Protein AF-A0A0N8UHI8-F1 (afdb_monomer_lite)

Foldseek 3Di:
DLVVVVVVQLVDPPRVPPDDCVSVLVVQLVVQLVPQDLVVLVVVPQDDPRSVVVSVVNSVVSSVVD

Sequence (66 aa):
MLLCCEADHRGRLGLEAEPYPQREIFLRAYQAAQGVEVQAVISDGFQGKQIKEELDKRRISAIEAL

Organism: Vibrio metoecus (NCBI:txid1481663)

Structure (mmCIF, N/CA/C/O backbone):
data_AF-A0A0N8UHI8-F1
#
_entry.id   AF-A0A0N8UHI8-F1
#
loop_
_atom_site.group_PDB
_atom_site.id
_atom_site.type_symbol
_atom_site.label_atom_id
_atom_site.label_alt_id
_atom_site.label_comp_id
_atom_site.label_asym_id
_atom_site.label_entity_id
_atom_site.label_seq_id
_atom_site.pdbx_PDB_ins_code
_atom_site.Cartn_x
_atom_site.Cartn_y
_atom_site.Cartn_z
_atom_site.occupancy
_atom_site.B_iso_or_equiv
_atom_site.auth_seq_id
_atom_site.auth_comp_id
_atom_site.auth_asym_id
_atom_site.auth_atom_id
_atom_site.pdbx_PDB_model_num
ATOM 1 N N . MET A 1 1 ? 2.619 10.081 -7.538 1.00 82.38 1 MET A N 1
ATOM 2 C CA . MET A 1 1 ? 3.942 9.887 -6.902 1.00 82.38 1 MET A CA 1
ATOM 3 C C . MET A 1 1 ? 4.670 8.651 -7.439 1.00 82.38 1 MET A C 1
ATOM 5 O O . MET A 1 1 ? 5.755 8.833 -7.963 1.00 82.38 1 MET A O 1
ATOM 9 N N . LEU A 1 2 ? 4.088 7.438 -7.415 1.00 91.88 2 LEU A N 1
ATOM 10 C CA . LEU A 1 2 ? 4.761 6.203 -7.888 1.00 91.88 2 LEU A CA 1
ATOM 11 C C . LEU A 1 2 ? 5.269 6.260 -9.343 1.00 91.88 2 LEU A C 1
ATOM 13 O O . LEU A 1 2 ? 6.355 5.770 -9.631 1.00 91.88 2 LEU A O 1
ATOM 17 N N . LEU A 1 3 ? 4.521 6.916 -10.237 1.00 92.94 3 LEU A N 1
ATOM 18 C CA . LEU A 1 3 ? 4.937 7.144 -11.627 1.00 92.94 3 LEU A CA 1
ATOM 19 C C . LEU A 1 3 ? 6.244 7.948 -11.730 1.00 92.94 3 LEU A C 1
ATOM 21 O O . LEU A 1 3 ? 7.071 7.664 -12.586 1.00 92.94 3 LEU A O 1
ATOM 25 N N . CYS A 1 4 ? 6.444 8.936 -10.854 1.00 94.81 4 CYS A N 1
ATOM 26 C CA . CYS A 1 4 ? 7.662 9.744 -10.850 1.00 94.81 4 CYS A CA 1
ATOM 27 C C . CYS A 1 4 ? 8.874 8.912 -10.408 1.00 94.81 4 CYS A C 1
ATOM 29 O O . CYS A 1 4 ? 9.947 9.062 -10.978 1.00 94.81 4 CYS A O 1
ATOM 31 N N . CYS A 1 5 ? 8.698 8.013 -9.435 1.00 94.19 5 CYS A N 1
ATOM 32 C CA . CYS A 1 5 ? 9.756 7.109 -8.976 1.00 94.19 5 CYS A CA 1
ATOM 33 C C . CYS A 1 5 ? 10.167 6.106 -10.064 1.00 94.19 5 CYS A C 1
ATOM 35 O O . CYS A 1 5 ? 11.353 5.876 -10.273 1.00 94.19 5 CYS A O 1
ATOM 37 N N . GLU A 1 6 ? 9.195 5.542 -10.786 1.00 95.50 6 GLU A N 1
ATOM 38 C CA . GLU A 1 6 ? 9.471 4.667 -11.932 1.00 95.50 6 GLU A CA 1
ATOM 39 C C . GLU A 1 6 ? 10.176 5.424 -13.067 1.00 95.50 6 GLU A C 1
ATOM 41 O O . GLU A 1 6 ? 11.105 4.895 -13.674 1.00 95.50 6 GLU A O 1
ATOM 46 N N . ALA A 1 7 ? 9.769 6.670 -13.329 1.00 94.19 7 ALA A N 1
ATOM 47 C CA . ALA A 1 7 ? 10.418 7.516 -14.323 1.00 94.19 7 ALA A CA 1
ATOM 48 C C . ALA A 1 7 ? 11.875 7.850 -13.948 1.00 94.19 7 ALA A C 1
ATOM 50 O O . ALA A 1 7 ? 12.736 7.792 -14.821 1.00 94.19 7 ALA A O 1
ATOM 51 N N . ASP A 1 8 ? 12.173 8.136 -12.671 1.00 96.25 8 ASP A N 1
ATOM 52 C CA . ASP A 1 8 ? 13.556 8.335 -12.195 1.00 96.25 8 ASP A CA 1
ATOM 53 C C . ASP A 1 8 ? 14.401 7.070 -12.374 1.00 96.25 8 ASP A C 1
ATOM 55 O O . ASP A 1 8 ? 15.523 7.145 -12.867 1.00 96.25 8 ASP A O 1
ATOM 59 N N . HIS A 1 9 ? 13.853 5.902 -12.019 1.00 96.12 9 HIS A N 1
ATOM 60 C CA . HIS A 1 9 ? 14.549 4.627 -12.176 1.00 96.12 9 HIS A CA 1
ATOM 61 C C . HIS A 1 9 ? 14.916 4.363 -13.641 1.00 96.12 9 HIS A C 1
ATOM 63 O O . HIS A 1 9 ? 16.086 4.138 -13.941 1.00 96.12 9 HIS A O 1
ATOM 69 N N . ARG A 1 10 ? 13.940 4.464 -14.552 1.00 94.69 10 ARG A N 1
ATOM 70 C CA . ARG A 1 10 ? 14.156 4.226 -15.989 1.00 94.69 10 ARG A CA 1
ATOM 71 C C . ARG A 1 10 ? 14.977 5.311 -16.680 1.00 94.69 10 ARG A C 1
ATOM 73 O O . ARG A 1 10 ? 15.535 5.058 -17.738 1.00 94.69 10 ARG A O 1
ATOM 80 N N . GLY A 1 11 ? 15.032 6.519 -16.121 1.00 95.56 11 GLY A N 1
ATOM 81 C CA . GLY A 1 11 ? 15.822 7.625 -16.664 1.00 95.56 11 GLY A CA 1
ATOM 82 C C . GLY A 1 11 ? 17.329 7.492 -16.424 1.00 95.56 11 GLY A C 1
ATOM 83 O O . GLY A 1 11 ? 18.103 8.283 -16.962 1.00 95.56 11 GLY A O 1
ATOM 84 N N . ARG A 1 12 ? 17.764 6.522 -15.611 1.00 96.44 12 ARG A N 1
ATOM 85 C CA . ARG A 1 12 ? 19.181 6.259 -15.336 1.00 96.44 12 ARG A CA 1
ATOM 86 C C . ARG A 1 12 ? 19.777 5.382 -16.433 1.00 96.44 12 ARG A C 1
ATOM 88 O O . ARG A 1 12 ? 19.200 4.360 -16.791 1.00 96.44 12 ARG A O 1
ATOM 95 N N . LEU A 1 13 ? 20.960 5.775 -16.908 1.00 96.94 13 LEU A N 1
ATOM 96 C CA . LEU A 1 13 ? 21.691 5.061 -17.955 1.00 96.94 13 LEU A CA 1
ATOM 97 C C . LEU A 1 13 ? 21.862 3.578 -17.596 1.00 96.94 13 LEU A C 1
ATOM 99 O O . LEU A 1 13 ? 22.422 3.259 -16.545 1.00 96.94 13 LEU A O 1
ATOM 103 N N . GLY A 1 14 ? 21.413 2.698 -18.488 1.00 95.94 14 GLY A N 1
ATOM 104 C CA . GLY A 1 14 ? 21.495 1.246 -18.329 1.00 95.94 14 GLY A CA 1
ATOM 105 C C . GLY A 1 14 ? 20.341 0.610 -17.545 1.00 95.94 14 GLY A C 1
ATOM 106 O O . GLY A 1 14 ? 20.376 -0.599 -17.338 1.00 95.94 14 GLY A O 1
ATOM 107 N N . LEU A 1 15 ? 19.342 1.385 -17.104 1.00 95.50 15 LEU A N 1
ATOM 108 C CA . LEU A 1 15 ? 18.142 0.898 -16.404 1.00 95.50 15 LEU A CA 1
ATOM 109 C C . LEU A 1 15 ? 16.847 1.123 -17.207 1.00 95.50 15 LEU A C 1
ATOM 111 O O . LEU A 1 15 ? 15.747 0.952 -16.686 1.00 95.50 15 LEU A O 1
ATOM 115 N N . GLU A 1 16 ? 16.941 1.500 -18.481 1.00 95.75 16 GLU A N 1
ATOM 116 C CA . GLU A 1 16 ? 15.798 1.921 -19.301 1.00 95.75 16 GLU A CA 1
ATOM 117 C C . GLU A 1 16 ? 14.758 0.802 -19.479 1.00 95.75 16 GLU A C 1
ATOM 119 O O . GLU A 1 16 ? 13.553 1.063 -19.552 1.00 95.75 16 GLU A O 1
ATOM 124 N N . ALA A 1 17 ? 15.233 -0.445 -19.538 1.00 94.06 17 ALA A N 1
ATOM 125 C CA . ALA A 1 17 ? 14.418 -1.650 -19.677 1.00 94.06 17 ALA A CA 1
ATOM 126 C C . ALA A 1 17 ? 14.243 -2.422 -18.359 1.00 94.06 17 ALA A C 1
ATOM 128 O O . ALA A 1 17 ? 13.510 -3.413 -18.333 1.00 94.06 17 ALA A O 1
ATOM 129 N N . GLU A 1 18 ? 14.890 -1.986 -17.275 1.00 95.44 18 GLU A N 1
ATOM 130 C CA . GLU A 1 18 ? 14.800 -2.679 -15.995 1.00 95.44 18 GLU A CA 1
ATOM 131 C C . GLU A 1 18 ? 13.399 -2.486 -15.384 1.00 95.44 18 GLU A C 1
ATOM 133 O O . GLU A 1 18 ? 12.852 -1.370 -15.348 1.00 95.44 18 GLU A O 1
ATOM 138 N N . PRO A 1 19 ? 12.750 -3.576 -14.942 1.00 93.38 19 PRO A N 1
ATOM 139 C CA . PRO A 1 19 ? 11.447 -3.487 -14.315 1.00 93.38 19 PRO A CA 1
ATOM 140 C C . PRO A 1 19 ? 11.557 -2.805 -12.948 1.00 93.38 19 PRO A C 1
ATOM 142 O O . PRO A 1 19 ? 12.453 -3.084 -12.156 1.00 93.38 19 PRO A O 1
ATOM 145 N N . TYR A 1 20 ? 10.565 -1.971 -12.633 1.00 94.81 20 TYR A N 1
ATOM 146 C CA . TYR A 1 20 ? 10.434 -1.308 -11.336 1.00 94.81 20 TYR A CA 1
ATOM 147 C C . TYR A 1 20 ? 9.240 -1.891 -10.553 1.00 94.81 20 TYR A C 1
ATOM 149 O O . TYR A 1 20 ? 8.167 -1.274 -10.497 1.00 94.81 20 TYR A O 1
ATOM 157 N N . PRO A 1 21 ? 9.369 -3.104 -9.973 1.00 95.19 21 PRO A N 1
ATOM 158 C CA . PRO A 1 21 ? 8.266 -3.807 -9.308 1.00 95.19 21 PRO A CA 1
ATOM 159 C C . PRO A 1 21 ? 7.706 -3.048 -8.098 1.00 95.19 21 PRO A C 1
ATOM 161 O O . PRO A 1 21 ? 6.561 -3.265 -7.704 1.00 95.19 21 PRO A O 1
A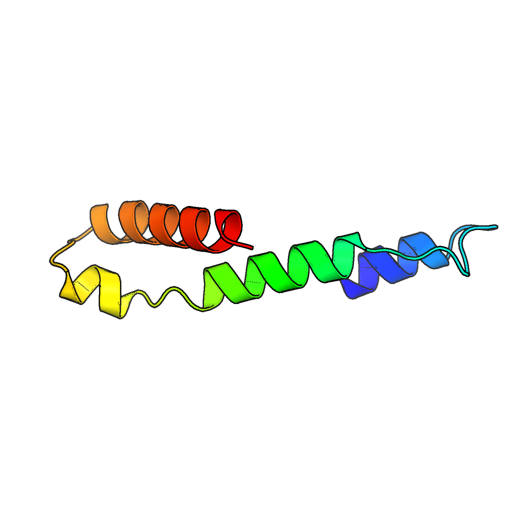TOM 164 N N . GLN A 1 22 ? 8.479 -2.119 -7.530 1.00 95.00 22 GLN A N 1
ATOM 165 C CA . GLN A 1 22 ? 8.095 -1.307 -6.379 1.00 95.00 22 GLN A CA 1
ATOM 166 C C . GLN A 1 22 ? 6.812 -0.517 -6.646 1.00 95.00 22 GLN A C 1
ATOM 168 O O . GLN A 1 22 ? 5.981 -0.396 -5.749 1.00 95.00 22 GLN A O 1
ATOM 173 N N . ARG A 1 23 ? 6.605 -0.017 -7.875 1.00 95.19 23 ARG A N 1
ATOM 174 C CA . ARG A 1 23 ? 5.358 0.678 -8.233 1.00 95.19 23 ARG A CA 1
ATOM 175 C C . ARG A 1 23 ? 4.143 -0.207 -7.972 1.00 95.19 23 ARG A C 1
ATOM 177 O O . ARG A 1 23 ? 3.184 0.253 -7.360 1.00 95.19 23 ARG A O 1
ATOM 184 N N . GLU A 1 24 ? 4.182 -1.444 -8.447 1.00 95.50 24 GLU A N 1
ATOM 185 C CA . GLU A 1 24 ? 3.055 -2.366 -8.333 1.00 95.50 24 GLU A CA 1
ATOM 186 C C . GLU A 1 24 ? 2.834 -2.788 -6.877 1.00 95.50 24 GLU A C 1
ATOM 188 O O . GLU A 1 24 ? 1.703 -2.764 -6.396 1.00 95.50 24 GLU A O 1
ATOM 193 N N . ILE A 1 25 ? 3.915 -3.074 -6.144 1.00 96.25 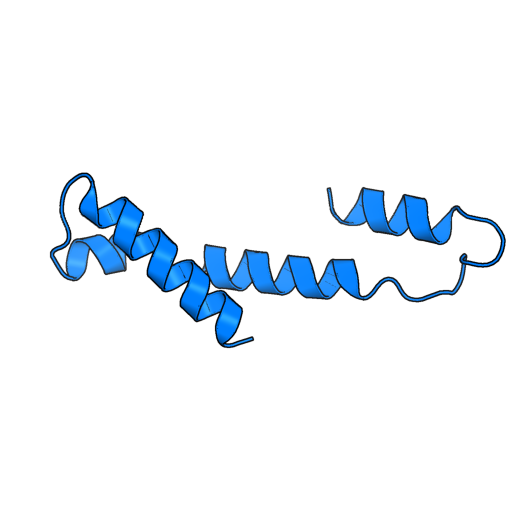25 ILE A N 1
ATOM 194 C CA . ILE A 1 25 ? 3.863 -3.417 -4.715 1.00 96.25 25 ILE A CA 1
ATOM 195 C C . ILE A 1 25 ? 3.172 -2.302 -3.916 1.00 96.25 25 ILE A C 1
ATOM 197 O O . ILE A 1 25 ? 2.218 -2.557 -3.180 1.00 96.25 25 ILE A O 1
ATOM 201 N N . PHE A 1 26 ? 3.605 -1.050 -4.091 1.00 96.56 26 PHE A N 1
ATOM 202 C CA . PHE A 1 26 ? 3.021 0.075 -3.361 1.00 96.56 26 PHE A CA 1
ATOM 203 C C . PHE A 1 26 ? 1.594 0.396 -3.804 1.00 96.56 26 PHE A C 1
ATOM 205 O O . PHE A 1 26 ? 0.784 0.817 -2.978 1.00 96.56 26 PHE A O 1
ATOM 212 N N . LEU A 1 27 ? 1.267 0.194 -5.083 1.00 96.94 27 LEU A N 1
ATOM 213 C CA . LEU A 1 27 ? -0.091 0.393 -5.576 1.00 96.94 27 LEU A CA 1
ATOM 214 C C . LEU A 1 27 ? -1.064 -0.611 -4.944 1.00 96.94 27 LEU A C 1
ATOM 216 O O . LEU A 1 27 ? -2.122 -0.198 -4.471 1.00 96.94 27 LEU A O 1
ATOM 220 N N . ARG A 1 28 ? -0.686 -1.892 -4.865 1.00 97.50 28 ARG A N 1
ATOM 221 C CA . ARG A 1 28 ? -1.495 -2.932 -4.207 1.00 97.50 28 ARG A CA 1
ATOM 222 C C . ARG A 1 28 ? -1.677 -2.659 -2.722 1.00 97.50 28 ARG A C 1
ATOM 224 O O . ARG A 1 28 ? -2.804 -2.693 -2.239 1.00 97.50 28 ARG A O 1
ATOM 231 N N . ALA A 1 29 ? -0.600 -2.313 -2.016 1.00 97.62 29 ALA A N 1
ATOM 232 C CA . ALA A 1 29 ? -0.669 -1.963 -0.597 1.00 97.62 29 ALA A CA 1
ATOM 233 C C . ALA A 1 29 ? -1.608 -0.770 -0.347 1.00 97.62 29 ALA A C 1
ATOM 235 O O . ALA A 1 29 ? -2.443 -0.805 0.557 1.00 97.62 29 ALA A O 1
ATOM 236 N N . TYR A 1 30 ? -1.522 0.268 -1.186 1.00 97.31 30 TYR A N 1
ATOM 237 C CA . TYR A 1 30 ? -2.422 1.416 -1.112 1.00 97.31 30 TYR A CA 1
ATOM 238 C C . TYR A 1 30 ? -3.884 1.013 -1.327 1.00 97.31 30 TYR A C 1
ATOM 240 O O . TYR A 1 30 ? -4.739 1.397 -0.533 1.00 97.31 30 TYR A O 1
ATOM 248 N N . GLN A 1 31 ? -4.168 0.218 -2.360 1.00 97.75 31 GLN A N 1
ATOM 249 C CA . GLN A 1 31 ? -5.523 -0.246 -2.661 1.00 97.75 31 GLN A CA 1
ATOM 250 C C . GLN A 1 31 ? -6.099 -1.110 -1.531 1.00 97.75 31 GLN A C 1
ATOM 252 O O . GLN A 1 31 ? -7.244 -0.901 -1.137 1.00 97.75 31 GLN A O 1
ATOM 257 N N . ALA A 1 32 ? -5.305 -2.022 -0.961 1.00 97.81 32 ALA A N 1
ATOM 258 C CA . ALA A 1 32 ? -5.722 -2.858 0.163 1.00 97.81 32 ALA A CA 1
ATOM 259 C C . ALA A 1 32 ? -6.075 -2.020 1.400 1.00 97.81 32 ALA A C 1
ATOM 261 O O . ALA A 1 32 ? -7.146 -2.186 1.980 1.00 97.81 32 ALA A O 1
ATOM 262 N N . ALA A 1 33 ? -5.224 -1.057 1.765 1.00 97.56 33 ALA A N 1
ATOM 263 C CA . ALA A 1 33 ? -5.508 -0.155 2.878 1.00 97.56 33 ALA A CA 1
ATOM 264 C C . ALA A 1 33 ? -6.687 0.792 2.599 1.00 97.56 33 ALA A C 1
ATOM 266 O O . ALA A 1 33 ? -7.440 1.137 3.513 1.00 97.56 33 ALA A O 1
ATOM 267 N N . GLN A 1 34 ? -6.858 1.230 1.350 1.00 97.12 34 GLN A N 1
ATOM 268 C CA . GLN A 1 34 ? -7.980 2.074 0.949 1.00 97.12 34 GLN A CA 1
ATOM 269 C C . GLN A 1 34 ? -9.311 1.319 1.016 1.00 97.12 34 GLN A C 1
ATOM 271 O O . GLN A 1 34 ? -10.313 1.925 1.376 1.00 97.12 34 GLN A O 1
ATOM 276 N N . GLY A 1 35 ? -9.316 0.014 0.730 1.00 96.81 35 GLY A N 1
ATOM 277 C CA . GLY A 1 35 ? -10.506 -0.834 0.828 1.00 96.81 35 GLY A CA 1
ATOM 278 C C . GLY A 1 35 ? -11.012 -1.061 2.257 1.00 96.81 35 GLY A C 1
ATOM 279 O O . GLY A 1 35 ? -12.105 -1.595 2.440 1.00 96.81 35 GLY A O 1
ATOM 280 N N . VAL A 1 36 ? -10.251 -0.661 3.282 1.00 96.94 36 VAL A N 1
ATOM 281 C CA . VAL A 1 36 ? -10.704 -0.721 4.676 1.00 96.94 36 VAL A CA 1
ATOM 282 C C . VAL A 1 36 ? -11.592 0.483 4.985 1.00 96.94 36 VAL A C 1
ATOM 284 O O . VAL A 1 36 ? -11.119 1.596 5.234 1.00 96.94 36 VAL A O 1
ATOM 287 N N . GLU A 1 37 ? -12.895 0.226 5.013 1.00 96.00 37 GLU A N 1
ATOM 288 C CA . GLU A 1 37 ? -13.922 1.227 5.281 1.00 96.00 37 GLU A CA 1
ATOM 289 C C . GLU A 1 37 ? -14.014 1.592 6.767 1.00 96.00 37 GLU A C 1
ATOM 291 O O . GLU A 1 37 ? -14.235 0.747 7.639 1.00 96.00 37 GLU A O 1
ATOM 296 N N . VAL A 1 38 ? -13.940 2.892 7.063 1.00 96.12 38 VAL A N 1
ATOM 297 C CA . VAL A 1 38 ? -14.080 3.412 8.435 1.00 96.12 38 VAL A CA 1
ATOM 298 C C . VAL A 1 38 ? -15.459 3.114 9.032 1.00 96.12 38 VAL A C 1
ATOM 300 O O . VAL A 1 38 ? -15.585 2.935 10.241 1.00 96.12 38 VAL A O 1
ATOM 303 N N . GLN A 1 39 ? -16.491 2.996 8.193 1.00 96.06 39 GLN A N 1
ATOM 304 C CA . GLN A 1 39 ? -17.847 2.690 8.651 1.00 96.06 39 GLN A CA 1
ATOM 305 C C . GLN A 1 39 ? -17.968 1.281 9.234 1.00 96.06 39 GLN A C 1
ATOM 307 O O . GLN A 1 39 ? -18.737 1.084 10.172 1.00 96.06 39 GLN A O 1
ATOM 312 N N . ALA A 1 40 ? -17.180 0.318 8.745 1.00 95.12 40 ALA A N 1
ATOM 313 C CA . ALA A 1 40 ? -17.137 -1.019 9.329 1.00 95.12 40 ALA A CA 1
ATOM 314 C C . ALA A 1 40 ? -16.559 -0.974 10.753 1.00 95.12 40 ALA A C 1
ATOM 316 O O . ALA A 1 40 ? -17.111 -1.575 11.666 1.00 95.12 40 ALA A O 1
ATOM 317 N N . VAL A 1 41 ? -15.508 -0.175 10.970 1.00 96.50 41 VAL A N 1
ATOM 318 C CA . VAL A 1 41 ? -14.905 0.027 12.299 1.00 96.50 41 VAL A CA 1
ATOM 319 C C . VAL A 1 41 ? -15.897 0.669 13.272 1.00 96.50 41 VAL A C 1
ATOM 321 O O . VAL A 1 41 ? -16.001 0.250 14.421 1.00 96.50 41 VAL A O 1
ATOM 324 N N . ILE A 1 42 ? -16.656 1.669 12.818 1.00 96.81 42 ILE A N 1
ATOM 325 C CA . ILE A 1 42 ? -17.686 2.320 13.642 1.00 96.81 42 ILE A CA 1
ATOM 326 C C . ILE A 1 42 ? -18.825 1.340 13.962 1.00 96.81 42 ILE A C 1
ATOM 328 O O . ILE A 1 42 ? -19.293 1.293 15.098 1.00 96.81 42 ILE A O 1
ATOM 332 N N . SER A 1 43 ? -19.246 0.539 12.978 1.00 96.62 43 SER A N 1
ATOM 333 C CA . SER A 1 43 ? -20.319 -0.455 13.135 1.00 96.62 43 SER A CA 1
ATOM 334 C C . SER A 1 43 ? -19.954 -1.558 14.130 1.00 96.62 43 SER A C 1
ATOM 336 O O . SER A 1 43 ? -20.820 -2.025 14.864 1.00 96.62 43 SER A O 1
ATOM 338 N N . ASP A 1 44 ? -18.669 -1.904 14.223 1.00 96.06 44 ASP A N 1
ATOM 339 C CA . ASP A 1 44 ? -18.141 -2.854 15.209 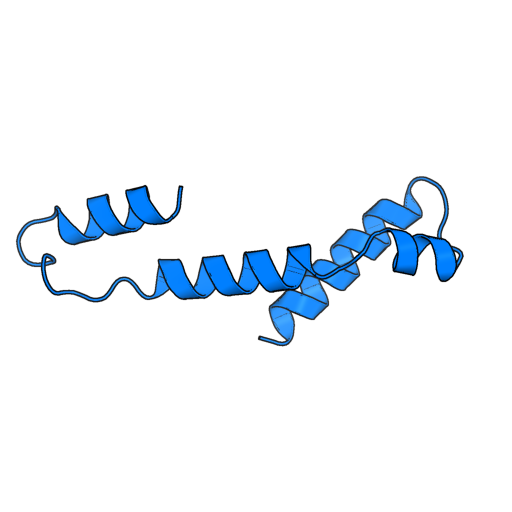1.00 96.06 44 ASP A CA 1
ATOM 340 C C . ASP A 1 44 ? -18.022 -2.257 16.628 1.00 96.06 44 ASP A C 1
ATOM 342 O O . ASP A 1 44 ? -17.567 -2.926 17.555 1.00 96.06 44 ASP A O 1
ATOM 346 N N . GLY A 1 45 ? -18.448 -1.003 16.822 1.00 96.38 45 GLY A N 1
ATOM 347 C CA . GLY A 1 45 ? -18.619 -0.380 18.136 1.00 96.38 45 GLY A CA 1
ATOM 348 C C . GLY A 1 45 ? -17.428 0.432 18.645 1.00 96.38 45 GLY A C 1
ATOM 349 O O . GLY A 1 45 ? -17.464 0.901 19.784 1.00 96.38 45 GLY A O 1
ATOM 350 N N . PHE A 1 46 ? -16.386 0.641 17.835 1.00 97.31 46 PHE A N 1
ATOM 351 C CA . PHE A 1 46 ? -15.241 1.475 18.214 1.00 97.31 46 PHE A CA 1
ATOM 352 C C . PHE A 1 46 ? -15.622 2.962 18.254 1.00 97.31 46 PHE A C 1
ATOM 354 O O . PHE A 1 46 ? -16.365 3.451 17.403 1.00 97.31 46 PHE A O 1
ATOM 361 N N . GLN A 1 47 ? -15.085 3.709 19.228 1.00 95.88 47 GLN A N 1
ATOM 362 C CA . GLN A 1 47 ? -15.448 5.115 19.447 1.00 95.88 47 GLN A CA 1
ATOM 363 C C . GLN A 1 47 ? -14.238 6.029 19.660 1.00 95.88 47 GLN A C 1
ATOM 365 O O . GLN A 1 47 ? -13.191 5.630 20.177 1.00 95.88 47 GLN A O 1
ATOM 370 N N . GLY A 1 48 ? -14.391 7.297 19.266 1.00 95.50 48 GLY A N 1
ATOM 371 C CA . GLY A 1 48 ? -13.383 8.337 19.465 1.00 95.50 48 GLY A CA 1
ATOM 372 C C . GLY A 1 48 ? -12.008 7.936 18.922 1.00 95.50 48 GLY A C 1
ATOM 373 O O . GLY A 1 48 ? -11.868 7.560 17.759 1.00 95.50 48 GLY A O 1
ATOM 374 N N . LYS A 1 49 ? -10.980 7.992 19.777 1.00 95.62 49 LYS A N 1
ATOM 375 C CA . LYS A 1 49 ? -9.594 7.652 19.413 1.00 95.62 49 LYS A CA 1
ATOM 376 C C . LYS A 1 49 ? -9.437 6.199 18.938 1.00 95.62 49 LYS A C 1
ATOM 378 O O . LYS A 1 49 ? -8.599 5.935 18.077 1.00 95.62 49 LYS A O 1
ATOM 383 N N . GLN A 1 50 ? -10.262 5.283 19.448 1.00 97.12 50 GLN A N 1
ATOM 384 C CA . GLN A 1 50 ? -10.163 3.856 19.136 1.00 97.12 50 GLN A CA 1
ATOM 385 C C . GLN A 1 50 ? -10.516 3.556 17.676 1.00 97.12 50 GLN A C 1
ATOM 387 O O . GLN A 1 50 ? -9.992 2.598 17.121 1.00 97.12 50 GLN A O 1
ATOM 392 N N 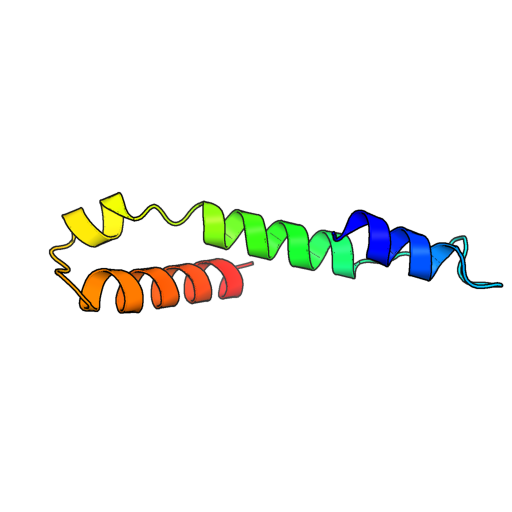. ILE A 1 51 ? -11.336 4.395 17.026 1.00 97.19 51 ILE A N 1
ATOM 393 C CA . ILE A 1 51 ? -11.649 4.250 15.595 1.00 97.19 51 ILE A CA 1
ATOM 394 C C . ILE A 1 51 ? -10.367 4.340 14.771 1.00 97.19 51 ILE A C 1
ATOM 396 O O . ILE A 1 51 ? -10.143 3.516 13.891 1.00 97.19 51 ILE A O 1
ATOM 400 N N . LYS A 1 52 ? -9.508 5.325 15.062 1.00 96.38 52 LYS A N 1
ATOM 401 C CA . LYS A 1 52 ? -8.249 5.499 14.333 1.00 96.38 52 LYS A CA 1
ATOM 402 C C . LYS A 1 52 ? -7.304 4.325 14.579 1.00 96.38 52 LYS A C 1
ATOM 404 O O . LYS A 1 52 ? -6.760 3.782 13.628 1.00 96.38 52 LYS A O 1
ATOM 409 N N . GLU A 1 53 ? -7.138 3.932 15.840 1.00 97.81 53 GLU A N 1
ATOM 410 C CA . GLU A 1 53 ? -6.251 2.826 16.218 1.00 97.81 53 GLU A CA 1
ATOM 411 C C . GLU A 1 53 ? -6.675 1.507 15.560 1.00 97.81 53 GLU A C 1
ATOM 413 O O . GLU A 1 53 ? -5.831 0.756 15.077 1.00 97.81 53 GLU A O 1
ATOM 418 N N . GLU A 1 54 ? -7.978 1.239 15.502 1.00 98.06 54 GLU A N 1
ATOM 419 C CA . GLU A 1 54 ? -8.509 0.032 14.877 1.00 98.06 54 GLU A CA 1
ATOM 420 C C . GLU A 1 54 ? -8.465 0.094 13.347 1.00 98.06 54 GLU A C 1
ATOM 422 O O . GLU A 1 54 ? -8.091 -0.881 12.696 1.00 98.06 54 GLU A O 1
ATOM 427 N N . LEU A 1 55 ? -8.785 1.247 12.757 1.00 97.75 55 LEU A N 1
ATOM 428 C CA . LEU A 1 55 ? -8.673 1.449 11.315 1.00 97.75 55 LEU A CA 1
ATOM 429 C C . LEU A 1 55 ? -7.234 1.222 10.834 1.00 97.75 55 LEU A C 1
ATOM 431 O O . LEU A 1 55 ? -7.030 0.554 9.822 1.00 97.75 55 LEU A O 1
ATOM 435 N N . ASP A 1 56 ? -6.244 1.733 11.569 1.00 97.75 56 ASP A N 1
ATOM 436 C CA . ASP A 1 56 ? -4.829 1.537 11.251 1.00 97.75 56 ASP A CA 1
ATOM 437 C C . ASP A 1 56 ? -4.440 0.051 11.345 1.00 97.75 56 ASP A C 1
ATOM 439 O O . ASP A 1 56 ? -3.811 -0.470 10.424 1.00 97.75 56 ASP A O 1
ATOM 443 N N . LYS A 1 57 ? -4.886 -0.672 12.385 1.00 98.00 57 LYS A N 1
ATOM 444 C CA . LYS A 1 57 ? -4.663 -2.126 12.502 1.00 98.00 57 LYS A CA 1
ATOM 445 C C . LYS A 1 57 ? -5.247 -2.897 11.325 1.00 98.00 57 LYS A C 1
ATOM 447 O O . LYS A 1 57 ? -4.546 -3.699 10.718 1.00 98.00 57 LYS A O 1
ATOM 452 N N . ARG A 1 58 ? -6.506 -2.637 10.964 1.00 98.12 58 ARG A N 1
ATOM 453 C CA . ARG A 1 58 ? -7.172 -3.335 9.853 1.00 98.12 58 ARG A CA 1
ATOM 454 C C . ARG A 1 58 ? -6.507 -3.053 8.515 1.00 98.12 58 ARG A C 1
ATOM 456 O O . ARG A 1 58 ? -6.382 -3.960 7.701 1.00 98.12 58 ARG A O 1
ATOM 463 N N . ARG A 1 59 ? -6.045 -1.819 8.292 1.00 98.38 59 ARG A N 1
ATOM 464 C CA . ARG A 1 59 ? -5.254 -1.459 7.106 1.00 98.38 59 ARG A CA 1
ATOM 465 C C . ARG A 1 59 ? -3.937 -2.215 7.046 1.00 98.38 59 ARG A C 1
ATOM 467 O O . ARG A 1 59 ? -3.595 -2.708 5.978 1.00 98.38 59 ARG A O 1
ATOM 474 N N . ILE A 1 60 ? -3.230 -2.331 8.170 1.00 98.19 60 ILE A N 1
ATOM 475 C CA . ILE A 1 60 ? -1.999 -3.124 8.257 1.00 98.19 60 ILE A CA 1
ATOM 476 C C . ILE A 1 60 ? -2.299 -4.588 7.927 1.00 98.19 60 ILE A C 1
ATOM 478 O O . ILE A 1 60 ? -1.680 -5.125 7.017 1.00 98.19 60 ILE A O 1
ATOM 482 N N . SER A 1 61 ? -3.305 -5.196 8.560 1.00 97.94 61 SER A N 1
ATOM 483 C CA . SER A 1 61 ? -3.681 -6.588 8.280 1.00 97.94 61 SER A CA 1
ATOM 484 C C . SER A 1 61 ? -4.115 -6.813 6.827 1.00 97.94 61 SER A C 1
ATOM 486 O O . SER A 1 61 ? -3.802 -7.848 6.249 1.00 97.94 61 SER A O 1
ATOM 488 N N . ALA A 1 62 ? -4.803 -5.847 6.209 1.00 97.88 62 ALA A N 1
ATOM 489 C CA . ALA A 1 62 ? -5.169 -5.917 4.795 1.00 97.88 62 ALA A CA 1
ATOM 490 C C . ALA A 1 62 ? -3.943 -5.866 3.869 1.00 97.88 62 ALA A C 1
ATOM 492 O O . ALA A 1 62 ? -3.929 -6.544 2.847 1.00 97.88 62 ALA A O 1
ATOM 493 N N . ILE A 1 63 ? -2.915 -5.085 4.222 1.00 97.94 63 ILE A N 1
ATOM 494 C CA . ILE A 1 63 ? -1.644 -5.045 3.485 1.00 97.94 63 ILE A CA 1
ATOM 495 C C . ILE A 1 63 ? -0.847 -6.341 3.694 1.00 97.94 63 ILE A C 1
ATOM 497 O O . ILE A 1 63 ? -0.283 -6.853 2.736 1.00 97.94 63 ILE A O 1
A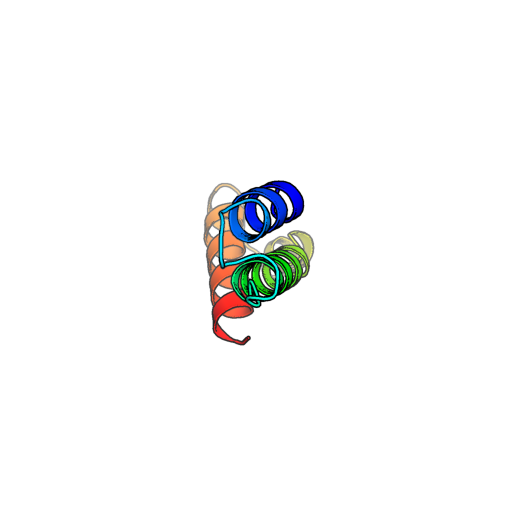TOM 501 N N . GLU A 1 64 ? -0.794 -6.875 4.917 1.00 97.25 64 GLU A N 1
ATOM 502 C CA . GLU A 1 64 ? -0.073 -8.119 5.247 1.00 97.25 64 GLU A CA 1
ATOM 503 C C . GLU A 1 64 ? -0.658 -9.362 4.559 1.00 97.25 64 GLU A C 1
ATOM 505 O O 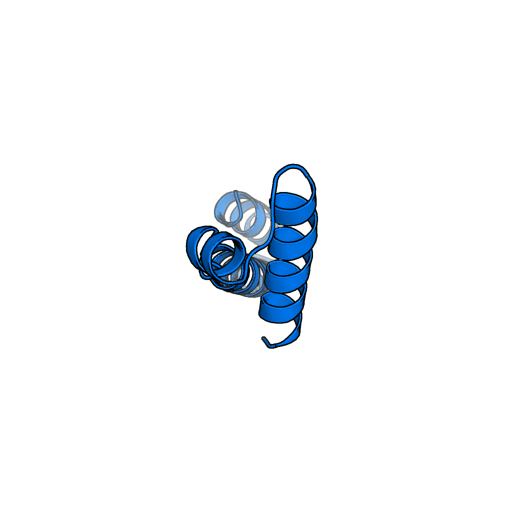. GLU A 1 64 ? 0.035 -10.365 4.415 1.00 97.25 64 GLU A O 1
ATOM 510 N N . ALA A 1 65 ? -1.923 -9.302 4.137 1.00 96.12 65 ALA A N 1
ATOM 511 C CA . ALA A 1 65 ? -2.609 -10.381 3.431 1.00 96.12 65 ALA A CA 1
ATOM 512 C C . ALA A 1 65 ? -2.391 -10.385 1.901 1.00 96.12 65 ALA A C 1
ATOM 514 O O . ALA A 1 65 ? -2.960 -11.244 1.223 1.00 96.12 65 ALA A O 1
ATOM 515 N N . LEU A 1 66 ? -1.630 -9.425 1.358 1.00 92.38 66 LEU A N 1
ATOM 516 C CA . LEU A 1 66 ? -1.261 -9.347 -0.066 1.00 92.38 66 LEU A CA 1
ATOM 517 C C . LEU A 1 66 ? -0.141 -10.325 -0.437 1.00 92.38 66 LEU A C 1
ATOM 519 O O . LEU A 1 66 ? -0.214 -10.859 -1.568 1.00 92.38 66 LEU A O 1
#

Secondary structure (DSSP, 8-state):
-HHHHHHHHHTSTT-TT---THHHHHHHHHHHHHTS-HHHHHHTT--THHHHHHHHHHHHHHHHT-

Radius of gyration: 17.01 Å; chains: 1; bounding box: 42×20×39 Å

pLDDT: mean 96.03, std 2.21, range [82.38, 98.38]